Protein AF-A0A7V4V6W9-F1 (afdb_monomer_lite)

Sequence (116 aa):
MTLQNFSYEIKKLGNKKIVVGKYLFSDSFGNIITSLPEEVLNKNKIERYYLTICYKNKPMFKAKIKKCYADVKEKEFLAYVNSIGYIEVAINKANAYEFLKNKIDLTSSEFWLVYE

Foldseek 3Di:
DDPPLQDWDFDDDDPDTKTKWAFDDADPLQKTWISAFLVVDDPVQQQQKKKFKAAPNHTDDIAGEDDDLVVDDAQDWHWYQDPVGTIIIDGRPHRPNVVPVVPHDRRRMMIIIDGD

pLDDT: mean 90.36, std 12.46, range [30.11, 97.62]

Secondary structure (DSSP, 8-state):
--------EEEEETTEEEEEE-EEEE-TT-PEEEEEEGGGS-GGGGGGEEEEEEETTEEEEEEEE-SSGGGS-TT-EEEEE-TTSEEEEEETTB-HHHHHHTTS-STT-EEEEEE-

Structure (mmCIF, N/CA/C/O backbone):
data_AF-A0A7V4V6W9-F1
#
_entry.id   AF-A0A7V4V6W9-F1
#
loop_
_atom_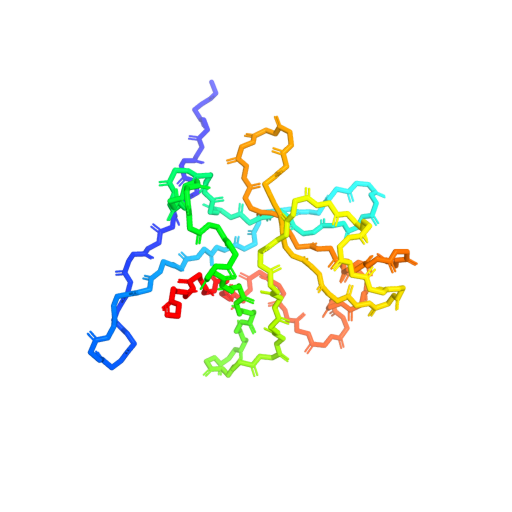site.group_PDB
_atom_site.id
_atom_site.type_symbol
_atom_site.label_atom_id
_atom_site.label_alt_id
_atom_site.label_comp_id
_atom_site.label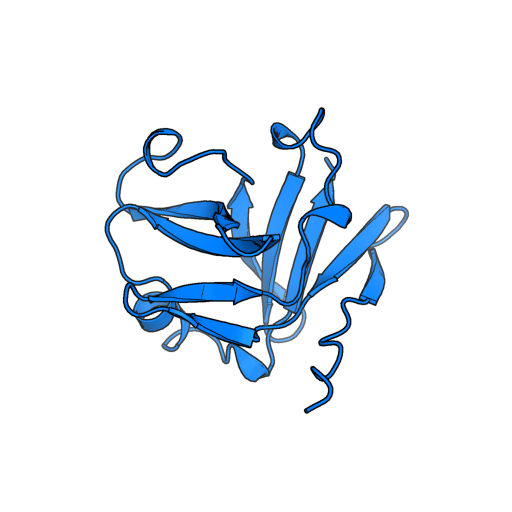_asym_id
_atom_site.label_entity_id
_atom_site.label_seq_id
_atom_site.pdbx_PDB_ins_code
_atom_site.Cartn_x
_atom_site.Cartn_y
_atom_site.Cartn_z
_atom_site.occupancy
_atom_site.B_iso_or_equiv
_atom_site.auth_seq_id
_atom_site.auth_comp_id
_atom_site.auth_asym_id
_atom_site.auth_atom_id
_atom_site.pdbx_PDB_model_num
ATOM 1 N N . MET A 1 1 ? -3.933 -26.973 8.161 1.00 34.59 1 MET A N 1
ATOM 2 C CA . MET A 1 1 ? -3.014 -25.829 8.319 1.00 34.59 1 MET A CA 1
ATOM 3 C C . MET A 1 1 ? -3.864 -24.575 8.246 1.00 34.59 1 MET A C 1
ATOM 5 O O . MET A 1 1 ? -4.247 -24.156 7.165 1.00 34.59 1 MET A O 1
ATOM 9 N N . THR A 1 2 ? -4.321 -24.097 9.396 1.00 30.11 2 THR A N 1
ATOM 10 C CA . THR A 1 2 ? -5.208 -22.937 9.502 1.00 30.11 2 THR A CA 1
ATOM 11 C C . THR A 1 2 ? -4.390 -21.700 9.158 1.00 30.11 2 THR A C 1
ATOM 13 O O . THR A 1 2 ? -3.422 -21.400 9.854 1.00 30.11 2 THR A O 1
ATOM 16 N N . LEU A 1 3 ? -4.738 -21.020 8.062 1.00 39.47 3 LEU A N 1
ATOM 17 C CA . LEU A 1 3 ? -4.254 -19.670 7.791 1.00 39.47 3 LEU A CA 1
ATOM 18 C C . LEU A 1 3 ? -4.536 -18.842 9.048 1.00 39.47 3 LEU A C 1
ATOM 20 O O . LEU A 1 3 ? -5.692 -18.684 9.442 1.00 39.47 3 LEU A O 1
ATOM 24 N N . GLN A 1 4 ? -3.482 -18.377 9.720 1.00 42.03 4 GLN A N 1
ATOM 25 C CA . GLN A 1 4 ? -3.619 -17.282 10.669 1.00 42.03 4 GLN A CA 1
ATOM 26 C C . GLN A 1 4 ? -4.325 -16.164 9.905 1.00 42.03 4 GLN A C 1
ATOM 28 O O . GLN A 1 4 ? -3.792 -15.663 8.915 1.00 42.03 4 GLN A O 1
ATOM 33 N N . ASN A 1 5 ? -5.542 -15.822 10.325 1.00 44.25 5 ASN A N 1
ATOM 34 C CA . ASN A 1 5 ? -6.220 -14.625 9.858 1.00 44.25 5 ASN A CA 1
ATOM 35 C C . ASN A 1 5 ? -5.316 -13.452 10.232 1.00 44.25 5 ASN A C 1
ATOM 37 O O . ASN A 1 5 ? -5.344 -12.991 11.372 1.00 44.25 5 ASN A O 1
ATOM 41 N N . PHE A 1 6 ? -4.476 -13.000 9.304 1.00 55.84 6 PHE A N 1
ATOM 42 C CA . PHE A 1 6 ? -3.809 -11.722 9.447 1.00 55.84 6 PHE A CA 1
ATOM 43 C C . PHE A 1 6 ? -4.906 -10.664 9.400 1.00 55.84 6 PHE A C 1
ATOM 45 O O . PHE A 1 6 ? -5.387 -10.273 8.339 1.00 55.84 6 PHE A O 1
ATOM 52 N N . SER A 1 7 ? -5.385 -10.294 10.582 1.00 76.31 7 SER A N 1
ATOM 53 C CA . SER A 1 7 ? -6.515 -9.401 10.755 1.00 76.31 7 SER A CA 1
ATOM 54 C C . SER A 1 7 ? -6.095 -7.977 10.427 1.00 76.31 7 SER A C 1
ATOM 56 O O . SER A 1 7 ? -5.095 -7.477 10.941 1.00 76.31 7 SER A O 1
ATOM 58 N N . TYR A 1 8 ? -6.881 -7.306 9.595 1.00 92.12 8 TYR A N 1
ATOM 59 C CA . TYR A 1 8 ? -6.909 -5.852 9.578 1.00 92.12 8 TYR A CA 1
ATOM 60 C C . TYR A 1 8 ? -7.766 -5.341 10.746 1.00 92.12 8 TYR A C 1
ATOM 62 O O . TYR A 1 8 ? -8.624 -6.048 11.274 1.00 92.12 8 TYR A O 1
ATOM 70 N N . GLU A 1 9 ? -7.566 -4.086 11.127 1.00 94.25 9 GLU A N 1
ATOM 71 C CA . GLU A 1 9 ? -8.326 -3.417 12.181 1.00 94.25 9 GLU A CA 1
ATOM 72 C C . GLU A 1 9 ? -9.103 -2.231 11.610 1.00 94.25 9 GLU A C 1
ATOM 74 O O . GLU A 1 9 ? -8.627 -1.534 10.717 1.00 94.25 9 GLU A O 1
ATOM 79 N N . ILE A 1 10 ? -10.287 -1.944 12.151 1.00 93.62 10 ILE A N 1
ATOM 80 C CA . ILE A 1 10 ? -11.001 -0.698 11.849 1.00 93.62 10 ILE A CA 1
ATOM 81 C C . ILE A 1 10 ? -10.688 0.304 12.960 1.00 93.62 10 ILE A C 1
ATOM 83 O O . ILE A 1 10 ? -11.109 0.119 14.101 1.00 93.62 10 ILE A O 1
ATOM 87 N N . LYS A 1 11 ? -9.977 1.385 12.626 1.00 93.81 11 LYS A N 1
ATOM 88 C CA . LYS A 1 11 ? -9.625 2.463 13.565 1.00 93.81 11 LYS A CA 1
ATOM 89 C C . LYS A 1 11 ? -10.377 3.752 13.232 1.00 93.81 11 LYS A C 1
ATOM 91 O O . LYS A 1 11 ? -10.929 3.914 12.142 1.00 93.81 11 LYS A O 1
ATOM 96 N N . LYS A 1 12 ? -10.399 4.691 14.179 1.00 92.88 12 LYS A N 1
ATOM 97 C CA . LYS A 1 12 ? -10.853 6.068 13.939 1.00 92.88 12 LYS A CA 1
ATOM 98 C C . LYS A 1 12 ? -9.654 6.968 13.655 1.00 92.88 12 LYS A C 1
ATOM 100 O O . LYS A 1 12 ? -8.683 6.951 14.404 1.00 92.88 12 LYS A O 1
ATOM 105 N N . LEU A 1 13 ? -9.764 7.785 12.614 1.00 87.69 13 LEU A N 1
ATOM 106 C CA . LEU A 1 13 ? -8.854 8.881 12.305 1.00 87.69 13 LEU A CA 1
ATOM 107 C C . LEU A 1 13 ? -9.676 10.174 12.274 1.00 87.69 13 LEU A C 1
ATOM 109 O O . LEU A 1 13 ? -10.368 10.470 11.296 1.00 87.69 13 LEU A O 1
ATOM 113 N N . GLY A 1 14 ? -9.682 10.898 13.396 1.00 88.31 14 GLY A N 1
ATOM 114 C CA . GLY A 1 14 ? -10.652 11.969 13.634 1.00 88.31 14 GLY A CA 1
ATOM 115 C C . GLY A 1 14 ? -12.088 11.433 13.582 1.00 88.31 14 GLY A C 1
ATOM 116 O O . GLY A 1 14 ? -12.417 10.456 14.256 1.00 88.31 14 GLY A O 1
ATOM 117 N N . ASN A 1 15 ? -12.926 12.034 12.734 1.00 89.19 15 ASN A N 1
ATOM 118 C CA . ASN A 1 15 ? -14.318 11.611 12.523 1.00 89.19 15 ASN A CA 1
ATOM 119 C C . ASN A 1 15 ? -14.482 10.520 11.445 1.00 89.19 15 ASN A C 1
ATOM 121 O O . ASN A 1 15 ? -15.602 10.080 11.188 1.00 89.19 15 ASN A O 1
ATOM 125 N N . LYS A 1 16 ? -13.393 10.076 10.800 1.00 87.94 16 LYS A N 1
ATOM 126 C CA . LYS A 1 16 ? -13.426 9.047 9.750 1.00 87.94 16 LYS A CA 1
ATOM 127 C C . LYS A 1 16 ? -13.072 7.671 10.320 1.00 87.94 16 LYS A C 1
ATOM 129 O O . LYS A 1 16 ? -12.220 7.557 11.200 1.00 87.94 16 LYS A O 1
ATOM 134 N N . LYS A 1 17 ? -13.700 6.614 9.797 1.00 92.19 17 LYS A N 1
ATOM 135 C CA . LYS A 1 17 ? -13.236 5.231 9.991 1.00 92.19 17 LYS A CA 1
ATOM 136 C C . LYS A 1 17 ? -12.196 4.908 8.920 1.00 92.19 17 LYS A C 1
ATOM 138 O O . LYS A 1 17 ? -12.409 5.239 7.756 1.00 92.19 17 LYS A O 1
ATOM 143 N N . ILE A 1 18 ? -11.105 4.269 9.317 1.00 94.88 18 ILE A N 1
ATOM 144 C CA . ILE A 1 18 ? -10.049 3.786 8.425 1.00 94.88 18 ILE A CA 1
ATOM 145 C C . ILE A 1 18 ? -9.852 2.290 8.638 1.00 94.88 18 ILE A C 1
ATOM 147 O O . ILE A 1 18 ? -10.080 1.785 9.739 1.00 94.88 18 ILE A O 1
ATOM 151 N N . VAL A 1 19 ? -9.420 1.596 7.591 1.00 96.31 19 VAL A N 1
ATOM 152 C CA . VAL A 1 19 ? -9.042 0.185 7.680 1.00 96.31 19 VAL A CA 1
ATOM 153 C C . VAL A 1 19 ? -7.524 0.115 7.738 1.00 96.31 19 VAL A C 1
ATOM 155 O O . VAL A 1 19 ? -6.842 0.725 6.921 1.00 96.31 19 VAL A O 1
ATOM 158 N N . VAL A 1 20 ? -6.987 -0.578 8.731 1.00 96.94 20 VAL A N 1
ATOM 159 C CA . VAL A 1 20 ? -5.559 -0.620 9.028 1.00 96.94 20 VAL A CA 1
ATOM 160 C C . VAL A 1 20 ? -5.059 -2.039 8.863 1.00 96.94 20 VAL A C 1
ATOM 162 O O . VAL A 1 20 ? -5.447 -2.932 9.610 1.00 96.94 20 VAL A O 1
ATOM 165 N N . GLY A 1 21 ? -4.192 -2.233 7.878 1.00 96.62 21 GLY A N 1
ATOM 166 C CA . GLY A 1 21 ? -3.504 -3.488 7.633 1.00 96.62 21 GLY A CA 1
ATOM 167 C C . GLY A 1 21 ? -2.063 -3.477 8.119 1.00 96.62 21 GLY A C 1
ATOM 168 O O . GLY A 1 21 ? -1.522 -2.454 8.557 1.00 96.62 21 GLY A O 1
ATOM 169 N N . LYS A 1 22 ? -1.432 -4.639 7.994 1.00 96.81 22 LYS A N 1
ATOM 170 C CA . LYS A 1 22 ? -0.028 -4.892 8.315 1.00 96.81 22 LYS A CA 1
ATOM 171 C C . LYS A 1 22 ? 0.702 -5.446 7.097 1.00 96.81 22 LYS A C 1
ATOM 173 O O . LYS A 1 22 ? 0.075 -5.907 6.144 1.00 96.81 22 LYS A O 1
ATOM 178 N N . TYR A 1 23 ? 2.026 -5.383 7.143 1.00 96.50 23 TYR A N 1
ATOM 179 C CA . TYR A 1 23 ? 2.887 -6.087 6.199 1.00 96.50 23 TYR A CA 1
ATOM 180 C C . TYR A 1 23 ? 2.726 -7.601 6.388 1.00 96.50 23 TYR A C 1
ATOM 182 O O . TYR A 1 23 ? 2.796 -8.071 7.523 1.00 96.50 23 TYR A O 1
ATOM 190 N N . LEU A 1 24 ? 2.519 -8.350 5.300 1.00 95.06 24 LEU A N 1
ATOM 191 C CA . LEU A 1 24 ? 2.542 -9.816 5.327 1.00 95.06 24 LEU A CA 1
ATOM 192 C C . LEU A 1 24 ? 3.890 -10.344 4.850 1.00 95.06 24 LEU A C 1
ATOM 194 O O . LEU A 1 24 ? 4.632 -10.965 5.605 1.00 95.06 24 LEU A O 1
ATOM 198 N N . PHE A 1 25 ? 4.195 -10.095 3.582 1.00 95.06 25 PHE A N 1
ATOM 199 C CA . PHE A 1 25 ? 5.415 -10.526 2.915 1.00 95.06 25 PHE A CA 1
ATOM 200 C C . PHE A 1 25 ? 5.625 -9.690 1.646 1.00 95.06 25 PHE A C 1
ATOM 202 O O . PHE A 1 25 ? 4.785 -8.863 1.286 1.00 95.06 25 PHE A O 1
ATOM 209 N N . SER A 1 26 ? 6.755 -9.909 0.976 1.00 96.44 26 SER A N 1
ATOM 210 C CA . SER A 1 26 ? 7.040 -9.333 -0.338 1.00 96.44 26 SER A CA 1
ATOM 211 C C . SER A 1 26 ? 7.130 -10.442 -1.376 1.00 96.44 26 SER A C 1
ATOM 213 O O . SER A 1 26 ? 7.637 -11.521 -1.063 1.00 96.44 26 SER A O 1
ATOM 215 N N . ASP A 1 27 ? 6.635 -10.199 -2.587 1.00 95.25 27 ASP A N 1
ATOM 216 C CA . ASP A 1 27 ? 6.786 -11.152 -3.690 1.00 95.25 27 ASP A CA 1
ATOM 217 C C . ASP A 1 27 ? 8.204 -11.116 -4.296 1.00 95.25 27 ASP A C 1
ATOM 219 O O . ASP A 1 27 ? 9.076 -10.349 -3.878 1.00 95.25 27 ASP A O 1
ATOM 223 N N . SER A 1 28 ? 8.443 -11.944 -5.316 1.00 95.62 28 SER A N 1
ATOM 224 C CA . SER A 1 28 ? 9.727 -12.010 -6.024 1.00 95.62 28 SER A CA 1
ATOM 225 C C . SER A 1 28 ? 10.077 -10.748 -6.821 1.00 95.62 28 SER A C 1
ATOM 227 O O . SER A 1 28 ? 11.244 -10.553 -7.155 1.00 95.62 28 SER A O 1
ATOM 229 N N . PHE A 1 29 ? 9.099 -9.898 -7.146 1.00 94.88 29 PHE A N 1
ATOM 230 C CA . PHE A 1 29 ? 9.324 -8.610 -7.812 1.00 94.88 29 PHE A CA 1
ATOM 231 C C . PHE A 1 29 ? 9.626 -7.490 -6.803 1.00 94.88 29 PHE A C 1
ATOM 233 O O . PHE A 1 29 ? 10.121 -6.424 -7.176 1.00 94.88 29 PHE A O 1
ATOM 240 N N . GLY A 1 30 ? 9.386 -7.751 -5.515 1.00 96.62 30 GLY A N 1
ATOM 241 C CA . GLY A 1 30 ? 9.558 -6.808 -4.422 1.00 96.62 30 GLY A CA 1
ATOM 242 C C . GLY A 1 30 ? 8.342 -5.927 -4.180 1.00 96.62 30 GLY A C 1
ATOM 243 O O . GLY A 1 30 ? 8.486 -4.863 -3.574 1.00 96.62 30 GLY A O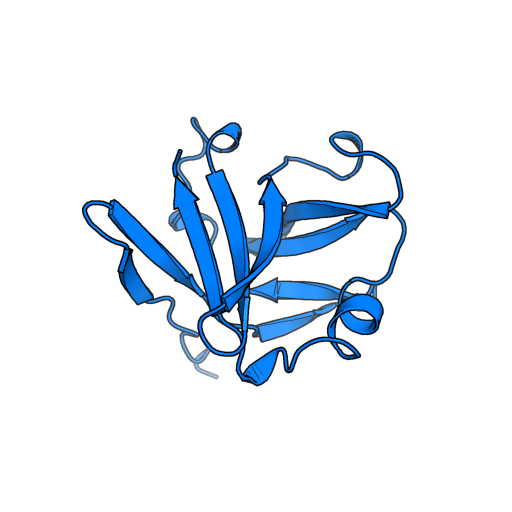 1
ATOM 244 N N . ASN A 1 31 ? 7.164 -6.331 -4.650 1.00 97.12 31 ASN A N 1
ATOM 245 C CA . ASN A 1 31 ? 5.914 -5.715 -4.236 1.00 97.12 31 ASN A CA 1
ATOM 246 C C . ASN A 1 31 ? 5.586 -6.138 -2.800 1.00 97.12 31 ASN A C 1
ATOM 248 O O . ASN A 1 31 ? 5.943 -7.231 -2.365 1.00 97.12 31 ASN A O 1
ATOM 252 N N . ILE A 1 32 ? 4.907 -5.270 -2.057 1.00 97.44 32 ILE A N 1
ATOM 253 C CA . ILE A 1 32 ? 4.558 -5.484 -0.653 1.00 97.44 32 ILE A CA 1
ATOM 254 C C . ILE A 1 32 ? 3.109 -5.936 -0.547 1.00 97.44 32 ILE A C 1
ATOM 256 O O . ILE A 1 32 ? 2.196 -5.167 -0.842 1.00 97.44 32 ILE A O 1
ATOM 260 N N . ILE A 1 33 ? 2.896 -7.146 -0.044 1.00 96.75 33 ILE A N 1
ATOM 261 C CA . ILE A 1 33 ? 1.568 -7.697 0.193 1.00 96.75 33 ILE A CA 1
ATOM 262 C C . ILE A 1 33 ? 1.126 -7.294 1.600 1.00 96.75 33 ILE A C 1
ATOM 264 O O . ILE A 1 33 ? 1.848 -7.491 2.584 1.00 96.75 33 ILE A O 1
ATOM 268 N N . THR A 1 34 ? -0.071 -6.717 1.697 1.00 97.25 34 THR A N 1
ATOM 269 C CA . THR A 1 34 ? -0.655 -6.277 2.969 1.00 97.25 34 THR A CA 1
ATOM 270 C C . THR A 1 34 ? -1.735 -7.236 3.456 1.00 97.25 34 THR A C 1
ATOM 272 O O . THR A 1 34 ? -2.278 -8.030 2.695 1.00 97.25 34 THR A O 1
ATOM 275 N N . SER A 1 35 ? -2.097 -7.128 4.733 1.00 96.62 35 SER A N 1
ATOM 276 C CA . SER A 1 35 ? -3.189 -7.899 5.338 1.00 96.62 35 SER A CA 1
ATOM 277 C C . SER A 1 35 ? -4.592 -7.401 4.966 1.00 96.62 35 SER A C 1
ATOM 279 O O . SER A 1 35 ? -5.571 -7.819 5.580 1.00 96.62 35 SER A O 1
ATOM 281 N N . LEU A 1 36 ? -4.707 -6.458 4.028 1.00 96.50 36 LEU A N 1
ATOM 282 C CA . LEU A 1 36 ? -5.983 -5.881 3.613 1.00 96.50 36 LEU A CA 1
ATOM 283 C C . LEU A 1 36 ? -6.567 -6.716 2.468 1.00 96.50 36 LEU A C 1
ATOM 285 O O . LEU A 1 36 ? -5.973 -6.718 1.389 1.00 96.50 36 LEU A O 1
ATOM 289 N N . PRO A 1 37 ? -7.705 -7.400 2.654 1.00 94.38 37 PRO A N 1
ATOM 290 C CA . PRO A 1 37 ? -8.347 -8.131 1.570 1.00 94.38 37 PRO A CA 1
ATOM 291 C C . PRO A 1 37 ? -9.100 -7.180 0.632 1.00 94.38 37 PRO A C 1
ATOM 293 O O . PRO A 1 37 ? -9.467 -6.068 1.009 1.00 94.38 37 PRO A O 1
ATOM 296 N N . GLU A 1 38 ? -9.396 -7.617 -0.589 1.00 93.94 38 GLU A N 1
ATOM 297 C CA . GLU A 1 38 ? -10.191 -6.840 -1.550 1.00 93.94 38 GLU A CA 1
ATOM 298 C C . GLU A 1 38 ? -11.558 -6.430 -0.974 1.00 93.94 38 GLU A C 1
ATOM 300 O O . GLU A 1 38 ? -12.071 -5.363 -1.303 1.00 93.94 38 GLU A O 1
ATOM 305 N N . GLU A 1 39 ? -12.132 -7.232 -0.075 1.00 92.69 39 GLU A N 1
ATOM 306 C CA . GLU A 1 39 ? -13.457 -7.006 0.517 1.00 92.69 39 GLU A CA 1
ATOM 307 C C . GLU A 1 39 ? -13.571 -5.687 1.295 1.00 92.69 39 GLU A C 1
ATOM 309 O O . GLU A 1 39 ? -14.678 -5.187 1.500 1.00 92.69 39 GLU A O 1
ATOM 314 N N . VAL A 1 40 ? -12.446 -5.090 1.715 1.00 93.19 40 VAL A N 1
ATOM 315 C CA . VAL A 1 40 ? -12.460 -3.780 2.387 1.00 93.19 40 VAL A CA 1
ATOM 316 C C . VAL A 1 40 ? -12.640 -2.610 1.409 1.00 93.19 40 VAL A C 1
ATOM 318 O O . VAL A 1 40 ? -12.866 -1.473 1.833 1.00 93.19 40 VAL A O 1
ATOM 321 N N . LEU A 1 41 ? -12.562 -2.874 0.101 1.00 92.31 41 LEU A N 1
ATOM 322 C CA . LEU A 1 41 ? -12.783 -1.908 -0.968 1.00 92.31 41 LEU A CA 1
ATOM 323 C C . LEU A 1 41 ? -14.208 -2.003 -1.516 1.00 92.31 41 LEU A C 1
ATOM 325 O O . LEU A 1 41 ? -14.743 -3.076 -1.788 1.00 92.31 41 LEU A O 1
ATOM 329 N N . ASN A 1 42 ? -14.799 -0.847 -1.810 1.00 90.00 42 ASN A N 1
ATOM 330 C CA . ASN A 1 42 ? -15.952 -0.788 -2.699 1.00 90.00 42 ASN A CA 1
ATOM 331 C C . ASN A 1 42 ? -15.471 -0.755 -4.158 1.00 90.00 42 ASN A C 1
ATOM 333 O O . ASN A 1 42 ? -14.940 0.263 -4.607 1.00 90.00 42 ASN A O 1
ATOM 337 N N . LYS A 1 43 ? -15.703 -1.841 -4.909 1.00 81.81 43 LYS A N 1
ATOM 338 C CA . LYS A 1 43 ? -15.253 -1.993 -6.308 1.00 81.81 43 LYS A CA 1
ATOM 339 C C . LYS A 1 43 ? -15.744 -0.876 -7.242 1.00 81.81 43 LYS A C 1
ATOM 341 O O . LYS A 1 43 ? -15.036 -0.517 -8.177 1.00 81.81 43 LYS A O 1
ATOM 346 N N . ASN A 1 44 ? -16.905 -0.278 -6.961 1.00 85.38 44 ASN A N 1
ATOM 347 C CA . ASN A 1 44 ? -17.475 0.819 -7.758 1.00 85.38 44 ASN A CA 1
ATOM 348 C C . ASN A 1 44 ? -16.887 2.199 -7.424 1.00 85.38 44 ASN A C 1
ATOM 350 O O . ASN A 1 44 ? -17.306 3.192 -8.012 1.00 85.38 44 ASN A O 1
ATOM 354 N N . LYS A 1 45 ? -16.002 2.286 -6.426 1.00 87.25 45 LYS A N 1
ATOM 355 C CA . LYS A 1 45 ? -15.414 3.544 -5.941 1.00 87.25 45 LYS A CA 1
ATOM 356 C C . LYS A 1 45 ? -13.925 3.397 -5.640 1.00 87.25 45 LYS A C 1
ATOM 358 O O . LYS A 1 45 ? -13.393 4.095 -4.775 1.00 87.25 45 LYS A O 1
ATOM 363 N N . ILE A 1 46 ? -13.267 2.440 -6.292 1.00 85.38 46 ILE A N 1
ATOM 364 C CA . ILE A 1 46 ? -11.892 2.042 -5.984 1.00 85.38 46 ILE A CA 1
ATOM 365 C C . ILE A 1 46 ? -10.914 3.214 -6.151 1.00 85.38 46 ILE A C 1
ATOM 367 O O . ILE A 1 46 ? -9.999 3.387 -5.354 1.00 85.38 46 ILE A O 1
ATOM 371 N N . GLU A 1 47 ? -11.176 4.087 -7.122 1.00 84.88 47 GLU A N 1
ATOM 372 C CA . GLU A 1 47 ? -10.384 5.271 -7.443 1.00 84.88 47 GLU A CA 1
ATOM 373 C C . GLU A 1 47 ? -10.389 6.351 -6.350 1.00 84.88 47 GLU A C 1
ATOM 375 O O . GLU A 1 47 ? -9.562 7.264 -6.391 1.00 84.88 47 GLU A O 1
ATOM 380 N N . ARG A 1 48 ? -11.302 6.253 -5.374 1.00 90.38 48 ARG A N 1
ATOM 381 C CA . ARG A 1 48 ? -11.395 7.162 -4.218 1.00 90.38 48 ARG A CA 1
ATOM 382 C C . ARG A 1 48 ? -10.597 6.683 -3.011 1.00 90.38 48 ARG A C 1
ATOM 384 O O . ARG A 1 48 ? -10.524 7.388 -2.005 1.00 90.38 48 ARG A O 1
ATOM 391 N N 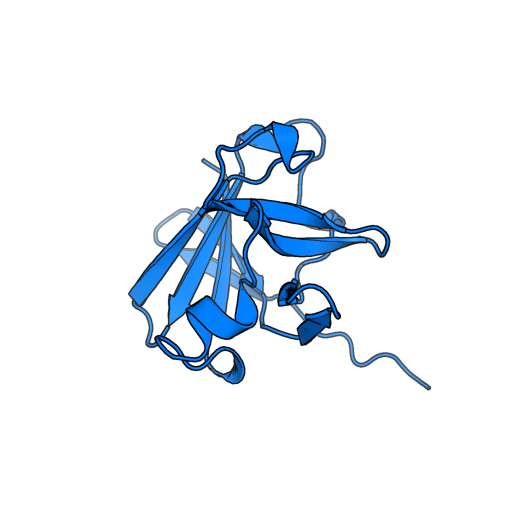. TYR A 1 49 ? -10.023 5.487 -3.084 1.00 93.94 49 TYR A N 1
ATOM 392 C CA . TYR A 1 49 ? -9.212 4.946 -2.010 1.00 93.94 49 TYR A CA 1
ATOM 393 C C . TYR A 1 49 ? -7.738 5.288 -2.186 1.00 93.94 49 TYR A C 1
ATOM 395 O O . TYR A 1 49 ? -7.177 5.303 -3.286 1.00 93.94 49 TYR A O 1
ATOM 403 N N . TYR A 1 50 ? -7.091 5.485 -1.045 1.00 94.81 50 TYR A N 1
ATOM 404 C CA . TYR A 1 50 ? -5.656 5.652 -0.940 1.00 94.81 50 TYR A CA 1
ATOM 405 C C . TYR A 1 50 ? -5.133 4.776 0.174 1.00 94.81 50 TYR A C 1
ATOM 407 O O . TYR A 1 50 ? -5.749 4.665 1.235 1.00 94.81 50 TYR A O 1
ATOM 415 N N . LEU A 1 51 ? -3.956 4.216 -0.056 1.00 96.44 51 LEU A N 1
ATOM 416 C CA . LEU A 1 51 ? -3.213 3.506 0.959 1.00 96.44 51 LEU A CA 1
ATOM 417 C C . LEU A 1 51 ? -2.079 4.391 1.464 1.00 96.44 51 LEU A C 1
ATOM 419 O O . LEU A 1 51 ? -1.258 4.873 0.684 1.00 96.44 51 LEU A O 1
ATOM 423 N N . THR A 1 52 ? -2.040 4.617 2.771 1.00 96.62 52 THR A N 1
ATOM 424 C CA . THR A 1 52 ? -0.969 5.369 3.429 1.00 96.62 52 THR A CA 1
ATOM 425 C C . THR A 1 52 ? -0.116 4.415 4.244 1.00 96.62 52 THR A C 1
ATOM 427 O O . THR A 1 52 ? -0.633 3.702 5.098 1.00 96.62 52 THR A O 1
ATOM 430 N N . ILE A 1 53 ? 1.188 4.404 3.988 1.00 96.88 53 ILE A N 1
ATOM 431 C CA . ILE A 1 53 ? 2.154 3.654 4.787 1.00 96.88 53 ILE A CA 1
ATOM 432 C C . ILE A 1 53 ? 2.572 4.544 5.950 1.00 96.88 53 ILE A C 1
ATOM 434 O O . ILE A 1 53 ? 3.139 5.621 5.743 1.00 96.88 53 ILE A O 1
ATOM 438 N N . CYS A 1 54 ? 2.291 4.093 7.164 1.00 97.06 54 CYS A N 1
ATOM 439 C CA . CYS A 1 54 ? 2.585 4.791 8.402 1.00 97.06 54 CYS A CA 1
ATOM 440 C C . CYS A 1 54 ? 3.675 4.050 9.179 1.00 97.06 54 CYS A C 1
ATOM 442 O O . CYS A 1 54 ? 3.581 2.845 9.396 1.00 97.06 54 CYS A O 1
ATOM 444 N N . TYR A 1 55 ? 4.680 4.780 9.655 1.00 97.12 55 TYR A N 1
ATOM 445 C CA . TYR A 1 55 ? 5.743 4.249 10.507 1.00 97.12 55 TYR A CA 1
ATOM 446 C C . TYR A 1 55 ? 5.956 5.185 11.693 1.00 97.12 55 TYR A C 1
ATOM 448 O O . TYR A 1 55 ? 5.980 6.405 11.526 1.00 97.12 55 TYR A O 1
ATOM 456 N N . LYS A 1 56 ? 6.072 4.632 12.909 1.00 95.06 56 LYS A N 1
ATOM 457 C CA . LYS A 1 56 ? 6.158 5.413 14.162 1.00 95.06 56 LYS A CA 1
ATOM 458 C C . LYS A 1 56 ? 5.053 6.477 14.276 1.00 95.06 56 LYS A C 1
ATOM 460 O O . LYS A 1 56 ? 5.319 7.623 14.633 1.00 95.06 56 LYS A O 1
ATOM 465 N N . ASN A 1 57 ? 3.818 6.099 13.932 1.00 88.25 57 ASN A N 1
ATOM 466 C CA . ASN A 1 57 ? 2.635 6.973 13.913 1.00 88.25 57 ASN A CA 1
ATOM 467 C C . ASN A 1 57 ? 2.741 8.195 12.979 1.00 88.25 57 ASN A C 1
ATOM 469 O O . ASN A 1 57 ? 2.000 9.162 13.148 1.00 88.25 57 ASN A O 1
ATOM 473 N N . LYS A 1 58 ? 3.644 8.169 11.990 1.00 94.00 58 LYS A N 1
ATOM 474 C CA . LYS A 1 58 ? 3.788 9.225 10.982 1.00 94.00 58 LYS A CA 1
ATOM 475 C C . LYS A 1 58 ? 3.489 8.678 9.585 1.00 94.00 58 LYS A C 1
ATOM 477 O O . LYS A 1 58 ? 3.981 7.596 9.260 1.00 94.00 58 LYS A O 1
ATOM 482 N N . PRO A 1 59 ? 2.720 9.402 8.751 1.00 94.94 59 PRO A N 1
ATOM 483 C CA . PRO A 1 59 ? 2.539 9.035 7.353 1.00 94.94 59 PRO A CA 1
ATOM 484 C C . PRO A 1 59 ? 3.863 9.223 6.606 1.00 94.94 59 PRO A C 1
ATOM 486 O O . PRO A 1 59 ? 4.460 10.297 6.653 1.00 94.94 59 PRO A O 1
ATOM 489 N N . MET A 1 60 ? 4.320 8.174 5.928 1.00 95.94 60 MET A N 1
ATOM 490 C CA . MET A 1 60 ? 5.603 8.152 5.219 1.00 95.94 60 MET A CA 1
ATOM 491 C C . MET A 1 60 ? 5.413 8.187 3.705 1.00 95.94 60 MET A C 1
ATOM 493 O O . MET A 1 60 ? 6.096 8.934 3.010 1.00 95.94 60 MET A O 1
ATOM 497 N N . PHE A 1 61 ? 4.473 7.387 3.196 1.00 95.00 61 PHE A N 1
ATOM 498 C CA . PHE A 1 61 ? 4.200 7.247 1.765 1.00 95.00 61 PHE A CA 1
ATOM 499 C C . PHE A 1 61 ? 2.699 7.125 1.525 1.00 95.00 61 PHE A C 1
ATOM 501 O O . PHE A 1 61 ? 1.979 6.577 2.358 1.00 95.00 61 PHE A O 1
ATOM 508 N N . LYS A 1 62 ? 2.231 7.613 0.374 1.00 94.31 62 LYS A N 1
ATOM 509 C CA . LYS A 1 62 ? 0.831 7.523 -0.051 1.00 94.31 62 LYS A CA 1
ATOM 510 C C . LYS A 1 62 ? 0.780 6.945 -1.461 1.00 94.31 62 LYS A C 1
ATOM 512 O O . LYS A 1 62 ? 1.468 7.439 -2.350 1.00 94.31 62 LYS A O 1
ATOM 517 N N . ALA A 1 63 ? -0.051 5.931 -1.657 1.00 93.56 63 ALA A N 1
ATOM 518 C CA . ALA A 1 63 ? -0.312 5.305 -2.944 1.00 93.56 63 ALA A CA 1
ATOM 519 C C . ALA A 1 63 ? -1.807 5.405 -3.267 1.00 93.56 63 ALA A C 1
ATOM 521 O O . ALA A 1 63 ? -2.655 5.182 -2.400 1.00 93.56 63 ALA A O 1
ATOM 522 N N . LYS A 1 64 ? -2.146 5.745 -4.513 1.00 92.06 64 LYS A N 1
ATOM 523 C CA . LYS A 1 64 ? -3.524 5.602 -5.006 1.00 92.06 64 LYS A CA 1
ATOM 524 C C . LYS A 1 64 ? -3.824 4.126 -5.235 1.00 92.06 64 LYS A C 1
ATOM 526 O O . LYS A 1 64 ? -2.945 3.415 -5.725 1.00 92.06 64 LYS A O 1
ATOM 531 N N . ILE A 1 65 ? -5.056 3.699 -4.952 1.00 93.00 65 ILE A N 1
ATOM 532 C CA . ILE A 1 65 ? -5.511 2.401 -5.452 1.00 93.00 65 ILE A CA 1
ATOM 533 C C . ILE A 1 65 ? -5.772 2.533 -6.960 1.00 93.00 65 ILE A C 1
ATOM 535 O O . ILE A 1 65 ? -6.500 3.421 -7.409 1.00 93.00 65 ILE A O 1
ATOM 539 N N . LYS A 1 66 ? -5.122 1.681 -7.747 1.00 90.12 66 LYS A N 1
ATOM 540 C CA . LYS A 1 66 ? -5.144 1.646 -9.212 1.00 90.12 66 LYS A CA 1
ATOM 541 C C . LYS A 1 66 ? -5.514 0.249 -9.699 1.00 90.12 66 LYS A C 1
ATOM 543 O O . LYS A 1 66 ? -5.553 -0.692 -8.911 1.00 90.12 66 LYS A O 1
ATOM 548 N N . LYS A 1 67 ? -5.811 0.119 -10.995 1.00 82.88 67 LYS A N 1
ATOM 549 C CA . LYS A 1 67 ? -6.126 -1.180 -11.602 1.00 82.88 67 LYS A CA 1
ATOM 550 C C . LYS A 1 67 ? -4.862 -1.886 -12.074 1.00 82.88 67 LYS A C 1
ATOM 552 O O . LYS A 1 67 ? -4.782 -3.103 -11.973 1.00 82.88 67 LYS A O 1
ATOM 557 N N . CYS A 1 68 ? -3.892 -1.137 -12.598 1.00 80.62 68 CYS A N 1
ATOM 558 C CA . CYS A 1 68 ? -2.654 -1.711 -13.118 1.00 80.62 68 CYS A CA 1
ATOM 559 C C . CYS A 1 68 ? -1.486 -0.712 -13.135 1.00 80.62 68 CYS A C 1
ATOM 561 O O . CYS A 1 68 ? -1.658 0.492 -12.938 1.00 80.62 68 CYS A O 1
ATOM 563 N N . TYR A 1 69 ? -0.288 -1.217 -13.441 1.00 7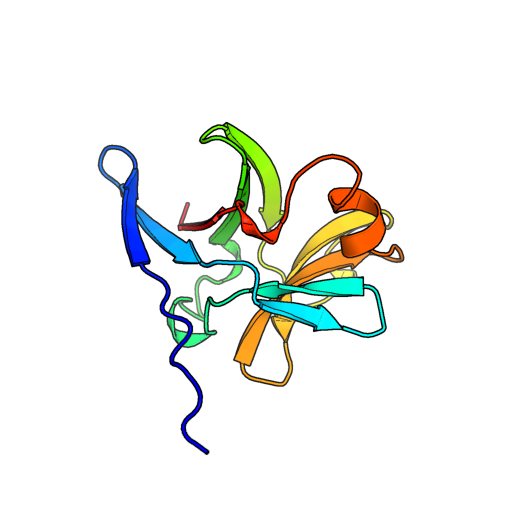9.94 69 TYR A N 1
ATOM 564 C CA . TYR A 1 69 ? 0.937 -0.420 -13.584 1.00 79.94 69 TYR A CA 1
ATOM 565 C C . TYR A 1 69 ? 0.853 0.672 -14.661 1.00 79.94 69 TYR A C 1
ATOM 567 O O . TYR A 1 69 ? 1.534 1.686 -14.538 1.00 79.94 69 TYR A O 1
ATOM 575 N N . ALA A 1 70 ? 0.014 0.504 -15.691 1.00 81.00 70 ALA A N 1
ATOM 576 C CA . ALA A 1 70 ? -0.162 1.506 -16.745 1.00 81.00 70 ALA A CA 1
ATOM 577 C C . ALA A 1 70 ? -0.866 2.788 -16.252 1.00 81.00 70 ALA A C 1
ATOM 579 O O . ALA A 1 70 ? -0.824 3.810 -16.933 1.00 81.00 70 ALA A O 1
ATOM 580 N N . ASP A 1 71 ? -1.473 2.757 -15.059 1.00 82.44 71 ASP A N 1
ATOM 581 C CA . ASP A 1 71 ? -2.195 3.896 -14.483 1.00 82.44 71 ASP A CA 1
ATOM 582 C C . ASP A 1 71 ? -1.288 4.912 -13.756 1.00 82.44 71 ASP A C 1
ATOM 584 O O . ASP A 1 71 ? -1.797 5.913 -13.231 1.00 82.44 71 ASP A O 1
ATOM 588 N N . VAL A 1 72 ? 0.022 4.642 -13.658 1.00 86.75 72 VAL A N 1
ATOM 589 C CA . VAL A 1 72 ? 1.016 5.490 -12.975 1.00 86.75 72 VAL A CA 1
ATOM 590 C C . VAL A 1 72 ? 2.317 5.581 -13.769 1.00 86.75 72 VAL A C 1
ATOM 592 O O . VAL A 1 72 ? 2.662 4.685 -14.541 1.00 86.75 72 VAL A O 1
ATOM 595 N N . LYS A 1 73 ? 3.076 6.661 -13.574 1.00 88.69 73 LYS A N 1
ATOM 596 C CA . LYS A 1 73 ? 4.372 6.826 -14.245 1.00 88.69 73 LYS A CA 1
ATOM 597 C C . LYS A 1 73 ? 5.415 5.884 -13.652 1.00 88.69 73 LYS A C 1
ATOM 599 O O . LYS A 1 73 ? 5.273 5.361 -12.549 1.00 88.69 73 LYS A O 1
ATOM 604 N N . GLU A 1 74 ? 6.494 5.683 -14.396 1.00 90.31 74 GLU A N 1
ATOM 605 C CA . GLU A 1 74 ? 7.678 4.998 -13.889 1.00 90.31 74 GLU A CA 1
ATOM 606 C C . GLU A 1 74 ? 8.173 5.655 -12.586 1.00 90.31 74 GLU A C 1
ATOM 608 O O . GLU A 1 74 ? 8.187 6.882 -12.475 1.00 90.31 74 GLU A O 1
ATOM 613 N N . LYS A 1 75 ? 8.576 4.829 -11.610 1.00 90.38 75 LYS A N 1
ATOM 614 C CA . LYS A 1 75 ? 9.010 5.216 -10.252 1.00 90.38 75 LYS A CA 1
ATOM 615 C C . LYS A 1 75 ? 7.926 5.812 -9.345 1.00 90.38 75 LYS A C 1
ATOM 617 O O . LYS A 1 75 ? 8.245 6.243 -8.238 1.00 90.38 75 LYS A O 1
ATOM 622 N N . GLU A 1 76 ? 6.657 5.801 -9.748 1.00 92.56 76 GLU A N 1
ATOM 623 C CA . GLU A 1 76 ? 5.549 6.172 -8.864 1.00 92.56 76 GLU A CA 1
ATOM 624 C C . GLU A 1 76 ? 5.033 4.971 -8.061 1.00 92.56 76 GLU A C 1
ATOM 626 O O . GLU A 1 76 ? 4.996 3.836 -8.547 1.00 92.56 76 GLU A O 1
ATOM 631 N N . PHE A 1 77 ? 4.609 5.244 -6.824 1.00 93.44 77 PHE A N 1
ATOM 632 C CA . PHE A 1 77 ? 3.907 4.275 -5.990 1.00 93.44 77 PHE A CA 1
ATOM 633 C C . PHE A 1 77 ? 2.490 4.037 -6.509 1.00 93.44 77 PHE A C 1
ATOM 635 O O . PHE A 1 77 ? 1.745 4.978 -6.797 1.00 93.44 77 PHE A O 1
ATOM 642 N N . LEU A 1 78 ? 2.086 2.774 -6.511 1.00 94.38 78 LEU A N 1
ATOM 643 C CA . LEU A 1 78 ? 0.707 2.356 -6.703 1.00 94.38 78 LEU A CA 1
ATOM 644 C C . LEU A 1 78 ? 0.340 1.289 -5.681 1.00 94.38 78 LEU A C 1
ATOM 646 O O . LEU A 1 78 ? 1.202 0.583 -5.163 1.00 94.38 78 LEU A O 1
ATOM 650 N N . ALA A 1 79 ? -0.950 1.173 -5.411 1.00 95.81 79 ALA A N 1
ATOM 651 C CA . ALA A 1 79 ? -1.501 0.015 -4.741 1.00 95.81 79 ALA A CA 1
ATOM 652 C C . ALA A 1 79 ? -2.615 -0.578 -5.600 1.00 95.81 79 ALA A C 1
ATOM 654 O O . ALA A 1 79 ? -3.297 0.153 -6.316 1.00 95.81 79 ALA A O 1
ATOM 655 N N . TYR A 1 80 ? -2.785 -1.890 -5.572 1.00 94.19 80 TYR A N 1
ATOM 656 C CA . TYR A 1 80 ? -3.797 -2.583 -6.367 1.00 94.19 80 TYR A CA 1
ATOM 657 C C . TYR A 1 80 ? -4.149 -3.920 -5.720 1.00 94.19 80 TYR A C 1
ATOM 659 O O . TYR A 1 80 ? -3.478 -4.365 -4.793 1.00 94.19 80 TYR A O 1
ATOM 667 N N . VAL A 1 81 ? -5.240 -4.535 -6.168 1.00 94.06 81 VAL A N 1
ATOM 668 C CA . VAL A 1 81 ? -5.637 -5.868 -5.705 1.00 94.06 81 VAL A CA 1
ATOM 669 C C . VAL A 1 81 ? -4.856 -6.897 -6.514 1.00 94.06 81 VAL A C 1
ATOM 671 O O . VAL A 1 81 ? -4.953 -6.911 -7.742 1.00 94.06 81 VAL A O 1
ATOM 674 N N . ASN A 1 82 ? -4.075 -7.736 -5.840 1.00 92.94 82 ASN A N 1
ATOM 675 C CA . ASN A 1 82 ? -3.316 -8.795 -6.493 1.00 92.94 82 ASN A CA 1
ATOM 676 C C . ASN A 1 82 ? -4.200 -10.008 -6.842 1.00 92.94 82 ASN A C 1
ATOM 678 O O . ASN A 1 82 ? -5.384 -10.072 -6.506 1.00 92.94 82 ASN A O 1
ATOM 682 N N . SER A 1 83 ? -3.620 -11.000 -7.521 1.00 91.69 83 SER A N 1
ATOM 683 C CA . SER A 1 83 ? -4.353 -12.173 -8.023 1.00 91.69 83 SER A CA 1
ATOM 684 C C . SER A 1 83 ? -4.941 -13.078 -6.935 1.00 91.69 83 SER A C 1
ATOM 686 O O . SER A 1 83 ? -5.813 -13.889 -7.239 1.00 91.69 83 SER A O 1
ATOM 688 N N . ILE A 1 84 ? -4.488 -12.944 -5.685 1.00 90.81 84 ILE A N 1
ATOM 689 C CA . ILE A 1 84 ? -4.968 -13.723 -4.535 1.00 90.81 84 ILE A CA 1
ATOM 690 C C . ILE A 1 84 ? -5.920 -12.925 -3.631 1.00 90.81 84 ILE A C 1
ATOM 692 O O . ILE A 1 84 ? -6.280 -13.402 -2.559 1.00 90.81 84 ILE A O 1
ATOM 696 N N . GLY A 1 85 ? -6.342 -11.728 -4.052 1.00 93.12 85 GLY A N 1
ATOM 697 C CA . GLY A 1 85 ? -7.390 -10.959 -3.377 1.00 93.12 85 GLY A CA 1
ATOM 698 C C . GLY A 1 85 ? -6.916 -10.083 -2.217 1.00 93.12 85 GLY A C 1
ATOM 699 O O . GLY A 1 85 ? -7.733 -9.716 -1.377 1.00 93.12 85 GLY A O 1
ATOM 700 N N . TYR A 1 86 ? -5.633 -9.715 -2.162 1.00 95.44 86 TYR A N 1
ATOM 701 C CA . TYR A 1 86 ? -5.094 -8.783 -1.165 1.00 95.44 86 TYR A CA 1
ATOM 702 C C . TYR A 1 86 ? -4.618 -7.484 -1.813 1.00 95.44 86 TYR A C 1
ATOM 704 O O . TYR A 1 86 ? -4.201 -7.459 -2.971 1.00 95.44 86 TYR A O 1
ATOM 712 N N . ILE A 1 87 ? -4.656 -6.390 -1.053 1.00 95.81 87 ILE A N 1
ATOM 713 C CA . ILE A 1 87 ? -4.073 -5.120 -1.474 1.00 95.81 87 ILE A CA 1
ATOM 714 C C . ILE A 1 87 ? -2.552 -5.235 -1.393 1.00 95.81 87 ILE A C 1
ATOM 716 O O . ILE A 1 87 ? -1.974 -5.524 -0.340 1.00 95.81 87 ILE A O 1
ATOM 720 N N . GLU A 1 88 ? -1.915 -4.954 -2.515 1.00 95.81 88 GLU A N 1
ATOM 721 C CA . GLU A 1 88 ? -0.478 -4.954 -2.715 1.00 95.81 88 GLU A CA 1
ATOM 722 C C . GLU A 1 88 ? 0.009 -3.533 -3.014 1.00 95.81 88 GLU A C 1
ATOM 724 O O . GLU A 1 88 ? -0.691 -2.759 -3.666 1.00 95.81 88 GLU A O 1
ATOM 729 N N . VAL A 1 89 ? 1.205 -3.180 -2.538 1.00 96.81 89 VAL A N 1
ATOM 730 C CA . VAL A 1 89 ? 1.890 -1.918 -2.836 1.00 96.81 89 VAL A CA 1
ATOM 731 C C . VAL A 1 89 ? 3.098 -2.180 -3.717 1.00 96.81 89 VAL A C 1
ATOM 733 O O . VAL A 1 89 ? 3.972 -2.969 -3.371 1.00 96.81 89 VAL A O 1
ATOM 736 N N . ALA A 1 90 ? 3.190 -1.438 -4.809 1.00 96.00 90 ALA A N 1
ATOM 737 C CA . ALA A 1 90 ? 4.254 -1.547 -5.788 1.00 96.00 90 ALA A CA 1
ATOM 738 C C . ALA A 1 90 ? 4.851 -0.171 -6.116 1.00 96.00 90 ALA A C 1
ATOM 740 O O . ALA A 1 90 ? 4.279 0.878 -5.800 1.00 96.00 90 ALA A O 1
ATOM 741 N N . ILE A 1 91 ? 6.001 -0.181 -6.790 1.00 95.31 91 ILE A N 1
ATOM 742 C CA . ILE A 1 91 ? 6.562 0.988 -7.472 1.00 95.31 91 ILE A CA 1
ATOM 743 C C . ILE A 1 91 ? 6.728 0.605 -8.939 1.00 95.31 91 ILE A C 1
ATOM 745 O O . ILE A 1 91 ? 7.335 -0.419 -9.252 1.00 95.31 91 ILE A O 1
ATOM 749 N N . ASN A 1 92 ? 6.194 1.403 -9.861 1.00 94.69 92 ASN A N 1
ATOM 750 C CA . ASN A 1 92 ? 6.263 1.055 -11.277 1.00 94.69 92 ASN A CA 1
ATOM 751 C C . ASN A 1 92 ? 7.724 0.978 -11.764 1.00 94.69 92 ASN A C 1
ATOM 753 O O . ASN A 1 92 ? 8.454 1.970 -11.690 1.00 94.69 92 ASN A O 1
ATOM 757 N N . LYS A 1 93 ? 8.130 -0.205 -12.255 1.00 92.31 93 LYS A N 1
ATOM 758 C CA . LYS A 1 93 ? 9.503 -0.568 -12.658 1.00 92.31 93 LYS A CA 1
ATOM 759 C C . LYS A 1 93 ? 10.569 -0.400 -11.561 1.00 92.31 93 LYS A C 1
ATOM 761 O O . LYS A 1 93 ? 11.723 -0.097 -11.859 1.00 92.31 93 LYS A O 1
ATOM 766 N N . ALA A 1 94 ? 10.214 -0.598 -10.293 1.00 94.69 94 ALA A N 1
ATOM 767 C CA . ALA A 1 94 ? 11.188 -0.652 -9.206 1.00 94.69 94 ALA A CA 1
ATOM 768 C C . ALA A 1 94 ? 10.759 -1.630 -8.105 1.00 94.69 94 ALA A C 1
ATOM 770 O O . ALA A 1 94 ? 9.588 -1.970 -7.974 1.00 94.69 94 ALA A O 1
ATOM 771 N N . ASN A 1 95 ? 11.720 -2.055 -7.287 1.00 97.00 95 ASN A N 1
ATOM 772 C CA . ASN A 1 95 ? 11.472 -2.936 -6.151 1.00 97.00 95 ASN A CA 1
ATOM 773 C C . ASN A 1 95 ? 11.027 -2.105 -4.928 1.00 97.00 95 ASN A C 1
ATOM 775 O O . ASN A 1 95 ? 11.812 -1.320 -4.382 1.00 97.00 95 ASN A O 1
ATOM 779 N N . ALA A 1 96 ? 9.764 -2.250 -4.513 1.00 96.88 96 ALA A N 1
ATOM 780 C CA . ALA A 1 96 ? 9.184 -1.465 -3.422 1.00 96.88 96 ALA A CA 1
ATOM 781 C C . ALA A 1 96 ? 9.764 -1.851 -2.053 1.00 96.88 96 ALA A C 1
ATOM 783 O O . ALA A 1 96 ? 10.055 -0.972 -1.237 1.00 96.88 96 ALA A O 1
ATOM 784 N N . TYR A 1 97 ? 9.985 -3.146 -1.820 1.00 97.62 97 TYR A N 1
ATOM 785 C CA . TYR A 1 97 ? 10.591 -3.670 -0.598 1.00 97.62 97 TYR A CA 1
ATOM 786 C C . TYR A 1 97 ? 12.000 -3.110 -0.371 1.00 97.62 97 TYR A C 1
ATOM 788 O O . TYR A 1 97 ? 12.266 -2.511 0.670 1.00 97.62 97 TYR A O 1
ATOM 796 N N . GLU A 1 98 ? 12.884 -3.213 -1.364 1.00 97.38 98 GLU A N 1
ATOM 797 C CA . GLU A 1 98 ? 14.251 -2.680 -1.309 1.00 97.38 98 GLU A CA 1
ATOM 798 C C . GLU A 1 98 ? 14.263 -1.162 -1.089 1.00 97.38 98 GLU A C 1
ATOM 800 O O . GLU A 1 98 ? 15.080 -0.630 -0.328 1.00 97.38 98 GLU A O 1
ATOM 805 N N . PHE A 1 99 ? 13.321 -0.447 -1.711 1.00 96.00 99 PHE A N 1
ATOM 806 C CA . PHE A 1 99 ? 13.187 0.991 -1.516 1.00 96.00 99 PHE A CA 1
ATOM 807 C C . PHE A 1 99 ? 12.771 1.351 -0.081 1.00 96.00 99 PHE A C 1
ATOM 809 O O . PHE A 1 99 ? 13.281 2.337 0.469 1.00 96.00 99 PHE A O 1
ATOM 816 N N . LEU A 1 100 ? 11.847 0.592 0.515 1.00 95.62 100 LEU A N 1
ATOM 817 C CA . LEU A 1 100 ? 11.242 0.900 1.813 1.00 95.62 100 LEU A CA 1
ATOM 818 C C . LEU A 1 100 ? 12.037 0.364 3.004 1.00 95.62 100 LEU A C 1
ATOM 820 O O . LEU A 1 100 ? 12.138 1.080 3.999 1.00 95.62 100 LEU A O 1
ATOM 824 N N . LYS A 1 101 ? 12.669 -0.813 2.907 1.00 95.12 101 LYS A N 1
ATOM 825 C CA . LYS A 1 101 ? 13.413 -1.439 4.021 1.00 95.12 101 LYS A CA 1
ATOM 826 C C . LYS A 1 101 ? 14.556 -0.573 4.565 1.00 95.12 101 LYS A C 1
ATOM 828 O O . LYS A 1 101 ? 14.931 -0.685 5.724 1.00 95.12 101 LYS A O 1
ATOM 833 N N . ASN A 1 102 ? 15.094 0.318 3.730 1.00 94.38 102 ASN A N 1
ATOM 834 C CA . ASN A 1 102 ? 16.153 1.261 4.102 1.00 94.38 102 ASN A CA 1
ATOM 835 C C . ASN A 1 102 ? 15.623 2.555 4.756 1.00 94.38 102 ASN A C 1
ATOM 837 O O . ASN A 1 102 ? 16.409 3.411 5.150 1.00 94.38 102 ASN A O 1
ATOM 841 N N . LYS A 1 103 ? 14.299 2.748 4.816 1.00 95.75 103 LYS A N 1
ATOM 842 C CA . LYS A 1 103 ? 13.647 3.981 5.298 1.00 95.75 103 LYS A CA 1
ATOM 843 C C . LYS A 1 103 ? 12.729 3.732 6.490 1.00 95.75 103 LYS A C 1
ATOM 845 O O . LYS A 1 10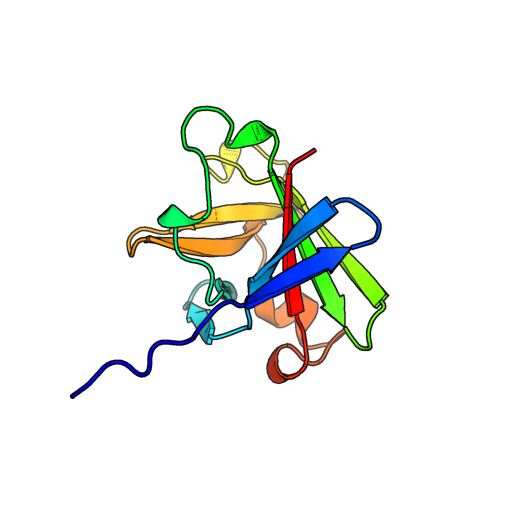3 ? 12.591 4.602 7.348 1.00 95.75 103 LYS A O 1
ATOM 850 N N . ILE A 1 104 ? 12.081 2.572 6.521 1.00 96.75 104 ILE A N 1
ATOM 851 C CA . ILE A 1 104 ? 11.107 2.175 7.537 1.00 96.75 104 ILE A CA 1
ATOM 852 C C . ILE A 1 104 ? 11.299 0.701 7.900 1.00 96.75 104 ILE A C 1
ATOM 854 O O . ILE A 1 104 ? 11.742 -0.093 7.073 1.00 96.75 104 ILE A O 1
ATOM 858 N N . ASP A 1 105 ? 10.909 0.331 9.119 1.00 97.19 105 ASP A N 1
ATOM 859 C CA . ASP A 1 105 ? 10.700 -1.074 9.473 1.00 97.19 105 ASP A CA 1
ATOM 860 C C . ASP A 1 105 ? 9.275 -1.470 9.065 1.00 97.19 105 ASP A C 1
ATOM 862 O O . ASP A 1 105 ? 8.294 -1.031 9.673 1.00 97.19 105 ASP A O 1
ATOM 866 N N . LEU A 1 106 ? 9.165 -2.278 8.009 1.00 95.12 106 LEU A N 1
ATOM 867 C CA . LEU A 1 106 ? 7.887 -2.740 7.463 1.00 95.12 106 LEU A CA 1
ATOM 868 C C . LEU A 1 106 ? 7.084 -3.579 8.464 1.00 95.12 106 LEU A C 1
ATOM 870 O O . LEU A 1 106 ? 5.859 -3.478 8.481 1.00 95.12 106 LEU A O 1
ATOM 874 N N . THR A 1 107 ? 7.750 -4.356 9.324 1.00 94.69 107 THR A N 1
ATOM 875 C CA . THR A 1 107 ? 7.079 -5.240 10.293 1.00 94.69 107 THR A CA 1
ATOM 876 C C . THR A 1 107 ? 6.379 -4.449 11.400 1.00 94.69 107 THR A C 1
ATOM 878 O O . THR A 1 107 ? 5.309 -4.838 11.865 1.00 94.69 107 THR A O 1
ATOM 881 N N . SER A 1 108 ? 6.924 -3.278 11.741 1.00 95.50 108 SER A N 1
ATOM 882 C CA . SER A 1 108 ? 6.338 -2.324 12.690 1.00 95.50 108 SER A CA 1
ATOM 883 C C . SER A 1 108 ? 5.471 -1.245 12.021 1.00 95.50 108 SER A C 1
ATOM 885 O O . SER A 1 108 ? 4.997 -0.327 12.696 1.00 95.50 108 SER A O 1
ATOM 887 N N . SER A 1 109 ? 5.285 -1.303 10.699 1.00 96.81 109 SER A N 1
ATOM 888 C CA . SER A 1 109 ? 4.516 -0.310 9.943 1.00 96.81 109 SER A CA 1
ATOM 889 C C . SER A 1 109 ? 3.029 -0.665 9.853 1.00 96.81 109 SER A C 1
ATOM 891 O O . SER A 1 109 ? 2.609 -1.813 10.005 1.00 96.81 109 SER A O 1
ATOM 893 N N . GLU A 1 110 ? 2.212 0.350 9.594 1.00 96.88 110 GLU A N 1
ATOM 894 C CA . GLU A 1 110 ? 0.776 0.221 9.360 1.00 96.88 110 GLU A CA 1
ATOM 895 C C . GLU A 1 110 ? 0.409 0.682 7.952 1.00 96.88 110 GLU A C 1
ATOM 897 O O . GLU A 1 110 ? 0.981 1.637 7.431 1.00 96.88 110 GLU A O 1
ATOM 902 N N . PHE A 1 111 ? -0.587 0.032 7.356 1.00 97.12 111 PHE A N 1
ATOM 903 C CA . PHE A 1 111 ? -1.102 0.364 6.031 1.00 97.12 111 PHE A CA 1
ATOM 904 C C . PHE A 1 111 ? -2.534 0.856 6.180 1.00 97.12 111 PHE A C 1
ATOM 906 O O . PHE A 1 111 ? -3.453 0.073 6.401 1.00 97.12 111 PHE A O 1
ATOM 913 N N . TRP A 1 112 ? -2.719 2.168 6.130 1.00 96.88 112 TRP A N 1
ATOM 914 C CA . TRP A 1 112 ? -4.009 2.806 6.350 1.00 96.88 112 TRP A CA 1
ATOM 915 C C . TRP A 1 112 ? -4.728 2.977 5.022 1.00 96.88 112 TRP A C 1
ATOM 917 O O . TRP A 1 112 ? -4.338 3.802 4.195 1.00 96.88 112 TRP A O 1
ATOM 927 N N . LEU A 1 113 ? -5.798 2.218 4.833 1.00 96.31 113 LEU A N 1
ATOM 928 C CA . LEU A 1 113 ? -6.729 2.401 3.740 1.00 96.31 113 LEU A CA 1
ATOM 929 C C . LEU A 1 113 ? -7.742 3.483 4.116 1.00 96.31 113 LEU A C 1
ATOM 931 O O . LEU A 1 113 ? -8.528 3.341 5.060 1.00 96.31 113 LEU A O 1
ATOM 935 N N . VAL A 1 114 ? -7.704 4.574 3.359 1.00 93.38 114 VAL A N 1
ATOM 936 C CA . VAL A 1 114 ? -8.525 5.762 3.573 1.00 93.38 114 VAL A CA 1
ATOM 937 C C . VAL A 1 114 ? -9.383 5.998 2.338 1.00 93.38 114 VAL A C 1
ATOM 939 O O . VAL A 1 114 ? -8.879 5.998 1.217 1.00 93.38 114 VAL A O 1
ATOM 942 N N . TYR A 1 115 ? -10.676 6.211 2.562 1.00 89.75 115 TYR A N 1
ATOM 943 C CA . TYR A 1 115 ? -11.625 6.642 1.541 1.00 89.75 115 TYR A CA 1
ATOM 944 C C . TYR A 1 115 ? -11.736 8.176 1.564 1.00 89.75 115 TYR A C 1
ATOM 946 O O . TYR A 1 115 ? -11.987 8.759 2.630 1.00 89.75 115 TYR A O 1
ATOM 954 N N . GLU A 1 116 ? -11.502 8.825 0.418 1.00 82.75 116 GLU A N 1
ATOM 955 C CA . GLU A 1 116 ? -11.663 10.281 0.248 1.00 82.75 116 GLU A CA 1
ATOM 956 C C . GLU A 1 116 ? -13.130 10.703 0.078 1.00 82.75 116 GLU A C 1
ATOM 958 O O . GLU A 1 116 ? -13.870 10.107 -0.744 1.00 82.75 116 GLU A O 1
#

Radius of gyration: 13.33 Å; chains: 1; bounding box: 34×38×31 Å